Protein AF-A0A4U5Q6D1-F1 (afdb_monomer)

pLDDT: mean 92.28, std 11.29, range [37.75, 98.44]

Organism: Populus alba (NCBI:txid43335)

Sequence (107 aa):
EACTSGPITNEQARRLVFILSRFLTCCVAHQIRLASEKFIAVSKRFKDQVLMLEVPMRGVAPLLEAVKKLRSSSEHLTTLHPDFLQLCLLAKCYKTGLSILEDDIFD

Solvent-accessible surface area (backbone atoms only — not comparable to full-atom values): 6148 Å² total; per-residue (Å²): 133,91,78,84,72,67,85,81,48,71,68,57,38,53,52,46,43,53,54,45,40,52,44,43,62,65,60,51,46,73,62,38,70,77,41,45,70,61,50,50,53,52,51,52,52,42,50,54,40,27,54,76,67,73,41,36,62,75,41,44,65,29,43,50,44,39,43,61,48,71,31,90,50,88,27,50,86,52,92,48,51,66,61,42,43,54,34,16,61,76,42,70,35,55,70,68,40,43,71,66,65,72,45,70,71,56,135

InterPro domains:
  IPR050756 COP9 signalosome complex subunit 3 [PTHR10758] (2-107)
  IPR055089 COP9 signalosome complex subunit 3, N-terminal helical repeats [PF22788] (10-106)

Mean predicted aligned error: 4.67 Å

Foldseek 3Di:
DDDPPDPQDLVNLVVLLVVLLCCLQPPALVVCVVPVVVLVVSLLVSLVSCVVNLNLVSSQVSLLSNQVSSDPDLAADDPSLVSNLVSCVSVVVVVSNVVNVVRHHDD

Nearest PDB structures (foldseek):
  3as4-assembly1_A  TM=5.161E-01  e=1.000E+00  Paramagnetospirillum magneticum AMB-1
  3asf-assembly1_A  TM=4.587E-01  e=6.269E-01  Magnetospirillum gryphiswaldense MSR-1
  1fch-assembly2_B  TM=6.365E-01  e=2.824E+00  Homo sapiens

Radius of gyration: 14.34 Å; Cα contacts (8 Å, |Δi|>4): 102; chains: 1; bounding box: 35×46×28 Å

Structure (mmCIF, N/CA/C/O backbone):
data_AF-A0A4U5Q6D1-F1
#
_entry.id   AF-A0A4U5Q6D1-F1
#
loop_
_atom_site.group_PDB
_atom_site.id
_atom_site.type_symbol
_atom_site.label_atom_id
_atom_site.label_alt_id
_atom_site.label_comp_id
_atom_site.label_asym_id
_atom_site.label_entity_id
_atom_site.label_seq_id
_atom_site.pdbx_PDB_ins_code
_atom_site.Cartn_x
_atom_site.Cartn_y
_atom_site.Cartn_z
_atom_site.occupancy
_atom_site.B_iso_or_equiv
_atom_site.auth_se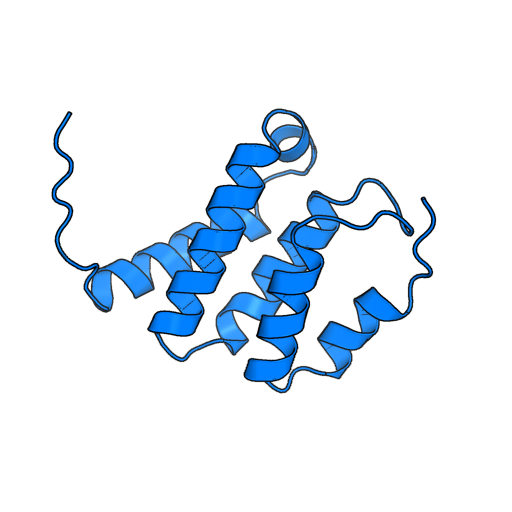q_id
_atom_site.auth_comp_id
_atom_site.auth_asym_id
_atom_site.auth_atom_id
_atom_site.pdbx_PDB_model_num
ATOM 1 N N . GLU A 1 1 ? 6.339 28.322 2.199 1.00 37.75 1 GLU A N 1
ATOM 2 C CA . GLU A 1 1 ? 4.902 28.500 1.909 1.00 37.75 1 GLU A CA 1
ATOM 3 C C . GLU A 1 1 ? 4.094 27.723 2.933 1.00 37.75 1 GLU A C 1
ATOM 5 O O . GLU A 1 1 ? 4.358 26.546 3.151 1.00 37.75 1 GLU A O 1
ATOM 10 N N . ALA A 1 2 ? 3.208 28.408 3.650 1.00 42.47 2 ALA A N 1
ATOM 11 C CA . ALA A 1 2 ? 2.424 27.826 4.729 1.00 42.47 2 ALA A CA 1
ATOM 12 C C . ALA A 1 2 ? 1.259 27.010 4.150 1.00 42.47 2 ALA A C 1
ATOM 14 O O . ALA A 1 2 ? 0.309 27.576 3.622 1.00 42.47 2 ALA A O 1
ATOM 15 N N . CYS A 1 3 ? 1.320 25.685 4.270 1.00 54.75 3 CYS A N 1
ATOM 16 C CA . CYS A 1 3 ? 0.148 24.825 4.137 1.00 54.75 3 CYS A CA 1
ATOM 17 C C . CYS A 1 3 ? -0.254 24.351 5.533 1.00 54.75 3 CYS A C 1
ATOM 19 O O . CYS A 1 3 ? 0.105 23.256 5.957 1.00 54.75 3 CYS A O 1
ATOM 21 N N . THR A 1 4 ? -1.006 25.169 6.267 1.00 52.00 4 THR A N 1
ATOM 22 C CA . THR A 1 4 ? -1.771 24.694 7.425 1.00 52.00 4 THR A CA 1
ATOM 23 C C . THR A 1 4 ? -3.000 23.945 6.916 1.00 52.00 4 THR A C 1
ATOM 25 O O . THR A 1 4 ? -4.132 24.412 7.018 1.00 52.00 4 THR A O 1
ATOM 28 N N . SER A 1 5 ? -2.797 22.766 6.321 1.00 66.38 5 SER A N 1
ATOM 29 C CA . SER A 1 5 ? -3.916 21.848 6.139 1.00 66.38 5 SER A CA 1
ATOM 30 C C . SER A 1 5 ? -4.335 21.384 7.529 1.00 66.38 5 SER A C 1
ATOM 32 O O . SER A 1 5 ? -3.559 20.709 8.209 1.00 66.38 5 SER A O 1
ATOM 34 N N . GLY A 1 6 ? -5.534 21.770 7.965 1.00 69.06 6 GLY A N 1
ATOM 35 C CA . GLY A 1 6 ? -6.143 21.204 9.166 1.00 69.06 6 GLY A CA 1
ATOM 36 C C . GLY A 1 6 ? -6.175 19.668 9.111 1.00 69.06 6 GLY A C 1
ATOM 37 O O . GLY A 1 6 ? -5.959 19.079 8.044 1.00 69.06 6 GLY A O 1
ATOM 38 N N . PRO A 1 7 ? -6.424 18.995 10.246 1.00 77.44 7 PRO A N 1
ATOM 39 C CA . PRO A 1 7 ? -6.496 17.540 10.279 1.00 77.44 7 PRO A CA 1
ATOM 40 C C . PRO A 1 7 ? -7.504 17.032 9.239 1.00 77.44 7 PRO A C 1
ATOM 42 O O . PRO A 1 7 ? -8.606 17.568 9.110 1.00 77.44 7 PRO A O 1
ATOM 45 N N . ILE A 1 8 ? -7.106 16.015 8.469 1.00 80.75 8 ILE A N 1
ATOM 46 C CA . ILE A 1 8 ? -7.962 15.413 7.443 1.00 80.75 8 ILE A CA 1
ATOM 47 C C . ILE A 1 8 ? -9.198 14.833 8.128 1.00 80.75 8 ILE A C 1
ATOM 49 O O . ILE A 1 8 ? -9.091 14.003 9.027 1.00 80.75 8 ILE A O 1
ATOM 53 N N . THR A 1 9 ? -10.378 15.252 7.683 1.00 90.19 9 THR A N 1
ATOM 54 C CA . THR A 1 9 ? -11.640 14.692 8.177 1.00 90.19 9 THR A CA 1
ATOM 55 C C . THR A 1 9 ? -11.832 13.258 7.677 1.00 90.19 9 THR A C 1
ATOM 57 O O . THR A 1 9 ? -11.366 12.893 6.596 1.00 90.19 9 THR A O 1
ATOM 60 N N . ASN A 1 10 ? -12.596 12.444 8.408 1.00 89.94 10 ASN A N 1
ATOM 61 C CA . ASN A 1 10 ? -12.902 11.070 7.989 1.00 89.94 10 ASN A CA 1
ATOM 62 C C . ASN A 1 10 ? -13.539 10.988 6.589 1.00 89.94 10 ASN A C 1
ATOM 64 O O . ASN A 1 10 ? -13.259 10.057 5.837 1.00 89.94 10 ASN A O 1
ATOM 68 N N . GLU A 1 11 ? -14.363 11.963 6.204 1.00 92.94 11 GLU A N 1
ATOM 69 C CA . GLU A 1 11 ? -14.976 12.010 4.870 1.00 92.94 11 GLU A CA 1
ATOM 70 C C . GLU A 1 11 ? -13.934 12.271 3.770 1.00 92.94 11 GLU A C 1
ATOM 72 O O . GLU A 1 11 ? -13.909 11.583 2.746 1.00 92.94 11 GLU A O 1
ATOM 77 N N . GLN A 1 12 ? -13.011 13.209 3.998 1.00 92.69 12 GLN A N 1
ATOM 78 C CA . GLN A 1 12 ? -11.898 13.454 3.078 1.00 92.69 12 GLN A CA 1
ATOM 79 C C . GLN A 1 12 ? -10.994 12.225 2.963 1.00 92.69 12 GLN A C 1
ATOM 81 O O . GLN A 1 12 ? -10.628 11.837 1.855 1.00 92.69 12 GLN A O 1
ATOM 86 N N . ALA A 1 13 ? -10.689 11.568 4.083 1.00 93.06 13 ALA A N 1
ATOM 87 C CA . ALA A 1 13 ? -9.895 10.347 4.100 1.00 93.06 13 ALA A CA 1
ATOM 88 C C . ALA A 1 13 ? -10.556 9.225 3.291 1.00 93.06 13 ALA A C 1
ATOM 90 O O . ALA A 1 13 ? -9.892 8.567 2.493 1.00 93.06 13 ALA A O 1
ATOM 91 N N . ARG A 1 14 ? -11.876 9.036 3.423 1.00 95.94 14 ARG A N 1
ATOM 92 C CA . ARG A 1 14 ? -12.628 8.031 2.649 1.00 95.94 14 ARG A CA 1
ATOM 93 C C . ARG A 1 14 ? -12.551 8.299 1.150 1.00 95.94 14 ARG A C 1
ATOM 95 O O . ARG A 1 14 ? -12.312 7.369 0.377 1.00 95.94 14 ARG A O 1
ATOM 102 N N . ARG A 1 15 ? -12.697 9.562 0.739 1.00 95.94 15 ARG A N 1
ATOM 103 C CA . ARG A 1 15 ? -12.537 9.973 -0.665 1.00 95.94 15 ARG A CA 1
ATOM 104 C C . ARG A 1 15 ? -11.119 9.726 -1.168 1.00 95.94 15 ARG A C 1
ATOM 106 O O . ARG A 1 15 ? -10.953 9.172 -2.252 1.00 95.94 15 ARG A O 1
ATOM 113 N N . LEU A 1 16 ? -10.107 10.080 -0.375 1.00 95.50 16 LEU A N 1
ATOM 114 C CA . LEU A 1 16 ? -8.706 9.825 -0.709 1.00 95.50 16 LEU A CA 1
ATOM 115 C C . LEU A 1 16 ? -8.433 8.328 -0.856 1.00 95.50 16 LEU A C 1
ATOM 117 O O . LEU A 1 16 ? -7.870 7.926 -1.866 1.00 95.50 16 LEU A O 1
ATOM 121 N N . VAL A 1 17 ? -8.886 7.491 0.079 1.00 97.56 17 VAL A N 1
ATOM 122 C CA . VAL A 1 17 ? -8.752 6.028 -0.012 1.00 97.56 17 VAL A CA 1
ATOM 123 C C . VAL A 1 17 ? -9.360 5.500 -1.307 1.00 97.56 17 VAL A C 1
ATOM 125 O O . VAL A 1 17 ? -8.725 4.701 -1.987 1.00 97.56 17 VAL A O 1
ATOM 128 N N . PHE A 1 18 ? -10.550 5.964 -1.694 1.00 97.56 18 PHE A N 1
ATOM 129 C CA . PHE A 1 18 ? -11.176 5.545 -2.949 1.00 97.56 18 PHE A CA 1
ATOM 130 C C . PHE A 1 18 ? -10.349 5.945 -4.183 1.00 97.56 18 PHE A C 1
ATOM 132 O O . PHE A 1 18 ? -10.044 5.102 -5.029 1.00 97.56 18 PHE A O 1
ATOM 139 N N . ILE A 1 19 ? -9.949 7.217 -4.273 1.00 98.06 19 ILE A N 1
ATOM 140 C CA . ILE A 1 19 ? -9.184 7.747 -5.412 1.00 98.06 19 ILE A CA 1
ATOM 141 C C . ILE A 1 19 ? -7.823 7.055 -5.520 1.00 98.06 19 ILE A C 1
ATOM 143 O O . ILE A 1 19 ? -7.438 6.608 -6.602 1.00 98.06 19 ILE A O 1
ATOM 147 N N . LEU A 1 20 ? -7.110 6.942 -4.399 1.00 98.12 20 LEU A N 1
ATOM 148 C CA . LEU A 1 20 ? -5.781 6.347 -4.346 1.00 98.12 20 LEU A CA 1
ATOM 149 C C . LEU A 1 20 ? -5.824 4.841 -4.602 1.00 98.12 20 LEU A C 1
ATOM 151 O O . LEU A 1 20 ? -4.995 4.350 -5.356 1.00 98.12 20 LEU A O 1
ATOM 155 N N . SER A 1 21 ? -6.818 4.120 -4.077 1.00 98.31 21 SER A N 1
ATOM 156 C CA . SER A 1 21 ? -7.014 2.696 -4.386 1.00 98.31 21 SER A CA 1
ATOM 157 C C . SER A 1 21 ? -7.141 2.465 -5.895 1.00 98.31 21 SER A C 1
ATOM 159 O O . SER A 1 21 ? -6.432 1.629 -6.467 1.00 98.31 21 SER A O 1
ATOM 161 N N . ARG A 1 22 ? -7.967 3.276 -6.574 1.00 98.31 22 ARG A N 1
ATOM 162 C CA . ARG A 1 22 ? -8.101 3.219 -8.035 1.00 98.31 22 ARG A CA 1
ATOM 163 C C . ARG A 1 22 ? -6.791 3.573 -8.736 1.00 98.31 22 ARG A C 1
ATOM 165 O O . ARG A 1 22 ? -6.419 2.900 -9.689 1.00 98.31 22 ARG A O 1
ATOM 172 N N . PHE A 1 23 ? -6.075 4.592 -8.267 1.00 98.25 23 PHE A N 1
ATOM 173 C CA . PHE A 1 23 ? -4.783 4.976 -8.836 1.00 98.25 23 PHE A CA 1
ATOM 174 C C . PHE A 1 23 ? -3.734 3.860 -8.716 1.00 98.25 23 PHE A C 1
ATOM 176 O O . PHE A 1 23 ? -3.143 3.495 -9.726 1.00 98.25 23 PHE A O 1
ATOM 183 N N . LEU A 1 24 ? -3.538 3.269 -7.533 1.00 97.88 24 LEU A N 1
ATOM 184 C CA . LEU A 1 24 ? -2.582 2.171 -7.327 1.00 97.88 24 LEU A CA 1
ATOM 185 C C . LEU A 1 24 ? -2.923 0.953 -8.202 1.00 97.88 24 LEU A C 1
ATOM 187 O O . LEU A 1 24 ? -2.044 0.335 -8.808 1.00 97.88 24 LEU A O 1
ATOM 191 N N . THR A 1 25 ? -4.217 0.668 -8.353 1.00 97.19 25 THR A N 1
ATOM 192 C CA . THR A 1 25 ? -4.705 -0.460 -9.158 1.00 97.19 25 THR A CA 1
ATOM 193 C C . THR A 1 25 ? -4.603 -0.204 -10.666 1.00 97.19 25 THR A C 1
ATOM 195 O O . THR A 1 25 ? -4.257 -1.115 -11.413 1.00 97.19 25 THR A O 1
ATOM 198 N N . CYS A 1 26 ? -4.830 1.021 -11.148 1.00 96.94 26 CYS A N 1
ATOM 199 C CA . CYS A 1 26 ? -4.874 1.322 -12.588 1.00 96.94 26 CYS A CA 1
ATOM 200 C C . CYS A 1 26 ? -3.579 1.926 -13.157 1.00 96.94 26 CYS A C 1
ATOM 202 O O . CYS A 1 26 ? -3.370 1.864 -14.366 1.00 96.94 26 CYS A O 1
ATOM 204 N N . CYS A 1 27 ? -2.706 2.513 -12.331 1.00 96.25 27 CYS A N 1
ATOM 205 C CA . CYS A 1 27 ? -1.455 3.108 -12.807 1.00 96.25 27 CYS A CA 1
ATOM 206 C C . CYS A 1 27 ? -0.560 2.026 -13.424 1.00 96.25 27 CYS A C 1
ATOM 208 O O . CYS A 1 27 ? -0.365 0.964 -12.830 1.00 96.25 27 CYS A O 1
ATOM 210 N N . VAL A 1 28 ? -0.045 2.273 -14.628 1.00 95.75 28 VAL A N 1
ATOM 211 C CA . VAL A 1 28 ? 0.751 1.289 -15.371 1.00 95.75 28 VAL A CA 1
ATOM 212 C C . VAL A 1 28 ? 2.208 1.304 -14.913 1.00 95.75 28 VAL A C 1
ATOM 214 O O . VAL A 1 28 ? 2.782 2.366 -14.664 1.00 95.75 28 VAL A O 1
ATOM 217 N N . ALA A 1 29 ? 2.840 0.129 -14.867 1.00 95.12 29 ALA A N 1
ATOM 218 C CA . ALA A 1 29 ? 4.208 -0.035 -14.365 1.00 95.12 29 ALA A CA 1
ATOM 219 C C . ALA A 1 29 ? 5.241 0.852 -15.087 1.00 95.12 29 ALA A C 1
ATOM 221 O O . ALA A 1 29 ? 6.173 1.346 -14.462 1.00 95.12 29 ALA A O 1
ATOM 222 N N . HIS A 1 30 ? 5.053 1.121 -16.386 1.00 95.25 30 HIS A N 1
ATOM 223 C CA . HIS A 1 30 ? 5.926 2.033 -17.132 1.00 95.25 30 HIS A CA 1
ATOM 224 C C . HIS A 1 30 ? 5.964 3.443 -16.526 1.00 95.25 30 HIS A C 1
ATOM 226 O O . HI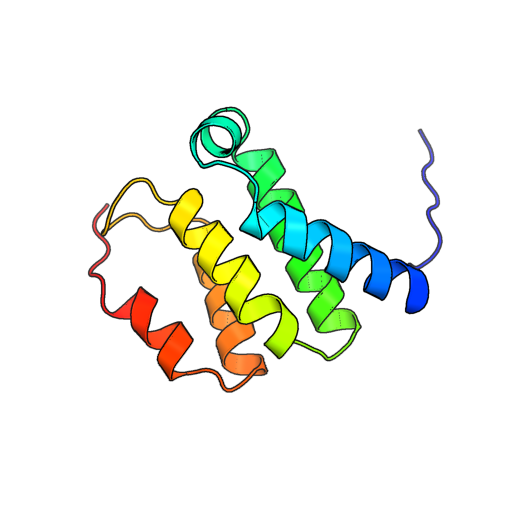S A 1 30 ? 7.041 3.995 -16.337 1.00 95.25 30 HIS A O 1
ATOM 232 N N . GLN A 1 31 ? 4.806 4.009 -16.175 1.00 95.19 31 GLN A N 1
ATOM 233 C CA . GLN A 1 31 ? 4.727 5.345 -15.573 1.00 95.19 31 GLN A CA 1
ATOM 234 C C . GLN A 1 31 ? 5.280 5.350 -14.146 1.00 95.19 31 GLN A C 1
ATOM 236 O O . GLN A 1 31 ? 5.942 6.300 -13.741 1.00 95.19 31 GLN A O 1
ATOM 241 N N . ILE A 1 32 ? 5.068 4.260 -13.403 1.00 96.62 32 ILE A N 1
ATOM 242 C CA . ILE A 1 32 ? 5.624 4.089 -12.056 1.00 96.62 32 ILE A CA 1
ATOM 243 C C . ILE A 1 32 ? 7.153 4.125 -12.097 1.00 96.62 32 ILE A C 1
ATOM 245 O O . ILE A 1 32 ? 7.755 4.813 -11.281 1.00 96.62 32 ILE A O 1
ATOM 249 N N . ARG A 1 33 ? 7.790 3.459 -13.068 1.00 94.31 33 ARG A N 1
ATOM 250 C CA . ARG A 1 33 ? 9.256 3.469 -13.209 1.00 94.31 33 ARG A CA 1
ATOM 251 C C . ARG A 1 33 ? 9.833 4.857 -13.489 1.00 94.31 33 ARG A C 1
ATOM 253 O O . ARG A 1 33 ? 10.929 5.143 -13.027 1.00 94.31 33 ARG A O 1
ATOM 260 N N . LEU A 1 34 ? 9.099 5.721 -14.194 1.00 96.31 34 LEU A N 1
ATOM 261 C CA . LEU A 1 34 ? 9.532 7.099 -14.464 1.00 96.31 34 LEU A CA 1
ATOM 262 C C . LEU A 1 34 ? 9.514 7.992 -13.210 1.00 96.31 34 LEU A C 1
ATOM 264 O O . LEU A 1 34 ? 10.206 9.005 -13.181 1.00 96.31 34 LEU A O 1
ATOM 268 N N . ALA A 1 35 ? 8.724 7.644 -12.188 1.00 96.44 35 ALA A N 1
ATOM 269 C CA . ALA A 1 35 ? 8.549 8.451 -10.977 1.00 96.44 35 ALA A CA 1
ATOM 270 C C . ALA A 1 35 ? 8.286 7.585 -9.729 1.00 96.44 35 ALA A C 1
ATOM 272 O O . ALA A 1 35 ? 7.312 7.793 -8.994 1.00 96.44 35 ALA A O 1
ATOM 273 N N . SER A 1 36 ? 9.159 6.607 -9.482 1.00 95.88 36 SER A N 1
ATOM 274 C CA . SER A 1 36 ? 8.971 5.581 -8.446 1.00 95.88 36 SER A CA 1
ATOM 275 C C . SER A 1 36 ? 8.827 6.181 -7.047 1.00 95.88 36 SER A C 1
ATOM 277 O O . SER A 1 36 ? 7.916 5.810 -6.309 1.00 95.88 36 SER A O 1
ATOM 279 N N . GLU A 1 37 ? 9.641 7.180 -6.704 1.00 97.25 37 GLU A N 1
ATOM 280 C CA . GLU A 1 37 ? 9.587 7.866 -5.408 1.00 97.25 37 GLU A CA 1
ATOM 281 C C . GLU A 1 37 ? 8.222 8.507 -5.131 1.00 97.25 37 GLU A C 1
ATOM 283 O O . GLU A 1 37 ? 7.696 8.422 -4.018 1.00 97.25 37 GLU A O 1
ATOM 288 N N . LYS A 1 38 ? 7.601 9.116 -6.151 1.00 97.44 38 LYS A N 1
ATOM 289 C CA . LYS A 1 38 ? 6.269 9.723 -6.019 1.00 97.44 38 LYS A CA 1
ATOM 290 C C . LYS A 1 38 ? 5.203 8.650 -5.832 1.00 97.44 38 LYS A C 1
ATOM 292 O O . LYS A 1 38 ? 4.330 8.801 -4.978 1.00 97.44 38 LYS A O 1
ATOM 297 N N . PHE A 1 39 ? 5.295 7.549 -6.576 1.00 98.12 39 PHE A N 1
ATOM 298 C CA . PHE A 1 39 ? 4.384 6.418 -6.422 1.00 98.12 39 PHE A CA 1
ATOM 299 C C . PHE A 1 39 ? 4.493 5.765 -5.033 1.00 98.12 39 PHE A C 1
ATOM 301 O O . PHE A 1 39 ? 3.473 5.473 -4.405 1.00 98.12 39 PHE A O 1
ATOM 308 N N . ILE A 1 40 ? 5.713 5.608 -4.510 1.00 98.19 40 ILE A N 1
ATOM 309 C CA . ILE A 1 40 ? 5.974 5.104 -3.153 1.00 98.19 40 ILE A CA 1
ATOM 310 C C . ILE A 1 40 ? 5.345 6.033 -2.111 1.00 98.19 40 ILE A C 1
ATOM 312 O O . ILE A 1 40 ? 4.623 5.563 -1.232 1.00 98.19 40 ILE A O 1
ATOM 316 N N . ALA A 1 41 ? 5.558 7.348 -2.222 1.00 98.19 41 ALA A N 1
ATOM 317 C CA . ALA A 1 41 ? 4.985 8.322 -1.293 1.00 98.19 41 ALA A CA 1
ATOM 318 C C . ALA A 1 41 ? 3.446 8.270 -1.274 1.00 98.19 41 ALA A C 1
ATOM 320 O O . ALA A 1 41 ? 2.835 8.267 -0.204 1.00 98.19 41 ALA A O 1
ATOM 321 N N . VAL A 1 42 ? 2.815 8.158 -2.448 1.00 98.00 42 VAL A N 1
ATOM 322 C CA . VAL A 1 42 ? 1.358 8.000 -2.569 1.00 98.00 42 VAL A CA 1
ATOM 323 C C . VAL A 1 42 ? 0.878 6.684 -1.948 1.00 98.00 42 VAL A C 1
ATOM 325 O O . VAL A 1 42 ? -0.124 6.680 -1.233 1.00 98.00 42 VAL A O 1
ATOM 328 N N . SER A 1 43 ? 1.598 5.582 -2.168 1.00 98.38 43 SER A N 1
ATOM 329 C CA . SER A 1 43 ? 1.267 4.261 -1.613 1.00 98.38 43 SER A CA 1
ATOM 330 C C . SER A 1 43 ? 1.336 4.245 -0.082 1.00 98.38 43 SER A C 1
ATOM 332 O O . SER A 1 43 ? 0.423 3.748 0.578 1.00 98.38 43 SER A O 1
ATOM 334 N N . LYS A 1 44 ? 2.372 4.866 0.496 1.00 98.31 44 LYS A N 1
ATOM 335 C CA . LYS A 1 44 ? 2.508 5.036 1.951 1.00 98.31 44 LYS A CA 1
ATOM 336 C C . LYS A 1 44 ? 1.399 5.917 2.515 1.00 98.31 44 LYS A C 1
ATOM 338 O O . LYS A 1 44 ? 0.744 5.537 3.481 1.00 98.31 44 LYS A O 1
ATOM 343 N N . ARG A 1 45 ? 1.094 7.038 1.849 1.00 97.44 45 ARG A N 1
ATOM 344 C CA . ARG A 1 45 ? -0.011 7.909 2.265 1.00 97.44 45 ARG A CA 1
ATOM 345 C C . ARG A 1 45 ? -1.355 7.187 2.223 1.00 97.44 45 ARG A C 1
ATOM 347 O O . ARG A 1 45 ? -2.168 7.374 3.123 1.00 97.44 45 ARG A O 1
ATOM 354 N N . PHE A 1 46 ? -1.592 6.360 1.207 1.00 98.44 46 PHE A N 1
ATOM 355 C CA . PHE A 1 46 ? -2.781 5.515 1.121 1.00 98.44 46 PHE A CA 1
ATOM 356 C C . PHE A 1 46 ? -2.887 4.557 2.315 1.00 98.44 46 PHE A C 1
ATOM 358 O O . PHE A 1 46 ? -3.952 4.499 2.934 1.00 98.44 46 PHE A O 1
ATOM 365 N N . LYS A 1 47 ? -1.789 3.876 2.682 1.00 98.31 47 LYS A N 1
ATOM 366 C CA . LYS A 1 47 ? -1.724 3.031 3.884 1.00 98.31 47 LYS A CA 1
ATOM 367 C C . LYS A 1 47 ? -2.131 3.820 5.133 1.00 98.31 47 LYS A C 1
ATOM 369 O O . LYS A 1 47 ? -3.011 3.383 5.868 1.00 98.31 47 LYS A O 1
ATOM 374 N N . ASP A 1 48 ? -1.560 5.004 5.339 1.00 97.06 48 ASP A N 1
ATOM 375 C CA . ASP A 1 48 ? -1.878 5.829 6.511 1.00 97.06 48 ASP A CA 1
ATOM 376 C C . ASP A 1 48 ? -3.372 6.168 6.584 1.00 97.06 48 ASP A C 1
ATOM 378 O O . ASP A 1 48 ? -3.965 6.120 7.658 1.00 97.06 48 ASP A O 1
ATOM 382 N N . GLN A 1 49 ? -4.010 6.468 5.444 1.00 97.12 49 GLN A N 1
ATOM 383 C CA . GLN A 1 49 ? -5.443 6.775 5.416 1.00 97.12 49 GLN A CA 1
ATOM 384 C C . GLN A 1 49 ? -6.318 5.558 5.743 1.00 97.12 49 GLN A C 1
ATOM 386 O O . GLN A 1 49 ? -7.311 5.709 6.453 1.00 97.12 49 GLN A O 1
ATOM 391 N N . VAL A 1 50 ? -5.982 4.354 5.261 1.00 97.88 50 VAL A N 1
ATOM 392 C CA . VAL A 1 50 ? -6.767 3.149 5.603 1.00 97.88 50 VAL A CA 1
ATOM 393 C C . VAL A 1 50 ? -6.591 2.740 7.064 1.00 97.88 50 VAL A C 1
ATOM 395 O O . VAL A 1 50 ? -7.547 2.241 7.657 1.00 97.88 50 VAL A O 1
ATOM 398 N N . LEU A 1 51 ? -5.412 2.979 7.649 1.00 96.62 51 LEU A N 1
ATOM 399 C CA . LEU A 1 51 ? -5.158 2.737 9.071 1.00 96.62 51 LEU A CA 1
ATOM 400 C C . LEU A 1 51 ? -5.879 3.759 9.952 1.00 96.62 51 LEU A C 1
ATOM 402 O O . LEU A 1 51 ? -6.531 3.366 10.911 1.00 96.62 51 LEU A O 1
ATOM 406 N N . MET A 1 52 ? -5.839 5.043 9.586 1.00 95.25 52 MET A N 1
ATOM 407 C CA . MET A 1 52 ? -6.569 6.107 10.285 1.00 95.25 52 MET A CA 1
ATOM 408 C C . MET A 1 52 ? -8.086 5.873 10.285 1.00 95.25 52 MET A C 1
ATOM 410 O O . MET A 1 52 ? -8.765 6.217 11.244 1.00 95.25 52 MET A O 1
ATOM 414 N N . LEU A 1 53 ? -8.620 5.285 9.212 1.00 96.75 53 LEU A N 1
ATOM 415 C CA . LEU A 1 53 ? -10.033 4.920 9.094 1.00 96.75 53 LEU A CA 1
ATOM 416 C C . LEU A 1 53 ? -10.377 3.550 9.701 1.00 96.75 53 LEU A C 1
ATOM 418 O O . LEU A 1 53 ? -11.519 3.117 9.556 1.00 96.75 53 LEU A O 1
ATOM 422 N N . GLU A 1 54 ? -9.410 2.855 10.306 1.00 97.06 54 GLU A N 1
ATOM 423 C CA . GLU A 1 54 ? -9.575 1.524 10.909 1.00 97.06 54 GLU A CA 1
ATOM 424 C C . GLU A 1 54 ? -10.137 0.464 9.939 1.00 97.06 54 GLU A C 1
ATOM 426 O O . GLU A 1 54 ? -10.842 -0.470 10.320 1.00 97.06 54 GLU A O 1
ATOM 431 N N . VAL A 1 55 ? -9.804 0.577 8.649 1.00 97.62 55 VAL A N 1
ATOM 432 C CA . VAL A 1 55 ? -10.252 -0.344 7.586 1.00 97.62 55 VAL A CA 1
ATOM 433 C C . VAL A 1 55 ? -9.070 -0.970 6.830 1.00 97.62 55 VAL A C 1
ATOM 435 O O . VAL A 1 55 ? -9.032 -0.915 5.596 1.00 97.62 55 VAL A O 1
ATOM 438 N N . PRO A 1 56 ? -8.104 -1.612 7.523 1.00 97.75 56 PRO A N 1
ATOM 439 C CA . PRO A 1 56 ? -6.858 -2.096 6.918 1.00 97.75 56 PRO A CA 1
ATOM 440 C C . PRO A 1 56 ? -7.090 -3.069 5.752 1.00 97.75 56 PRO A C 1
ATOM 442 O O . PRO A 1 56 ? -6.378 -3.020 4.751 1.00 97.75 56 PRO A O 1
ATOM 445 N N . MET A 1 57 ? -8.154 -3.879 5.822 1.00 97.88 57 MET A N 1
ATOM 446 C CA . MET A 1 57 ? -8.552 -4.812 4.761 1.00 97.88 57 MET A CA 1
ATOM 447 C C . MET A 1 57 ? -8.713 -4.135 3.389 1.00 97.88 57 MET A C 1
ATOM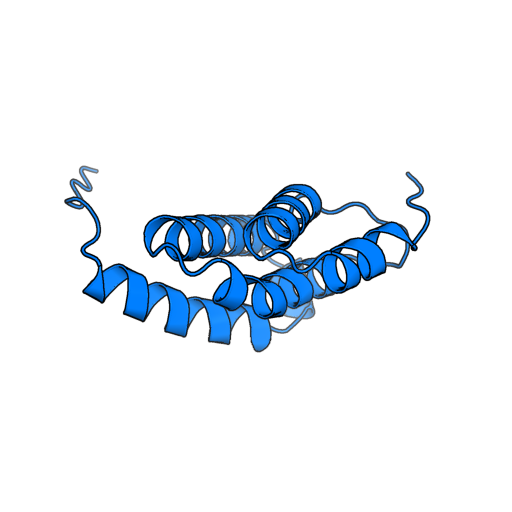 449 O O . MET A 1 57 ? -8.370 -4.716 2.362 1.00 97.88 57 MET A O 1
ATOM 453 N N . ARG A 1 58 ? -9.188 -2.880 3.350 1.00 97.81 58 ARG A N 1
ATOM 454 C CA . ARG A 1 58 ? -9.395 -2.140 2.093 1.00 97.81 58 ARG A CA 1
ATOM 455 C C . ARG A 1 58 ? -8.097 -1.775 1.382 1.00 97.81 58 ARG A C 1
ATOM 457 O O . ARG A 1 58 ? -8.136 -1.470 0.193 1.00 97.81 58 ARG A O 1
ATOM 464 N N . GLY A 1 59 ? -6.971 -1.777 2.091 1.00 98.00 59 GLY A N 1
ATOM 465 C CA . GLY A 1 59 ? -5.680 -1.464 1.495 1.00 98.00 59 GLY A CA 1
ATOM 466 C C . GLY A 1 59 ? -4.877 -2.681 1.040 1.00 98.00 59 GLY A C 1
ATOM 467 O O . GLY A 1 59 ? -3.921 -2.492 0.297 1.00 98.00 59 GLY A O 1
ATOM 468 N N . VAL A 1 60 ? -5.262 -3.908 1.421 1.00 98.19 60 VAL A N 1
ATOM 469 C CA . VAL A 1 60 ? -4.479 -5.124 1.125 1.00 98.19 60 VAL A CA 1
ATOM 470 C C . VAL A 1 60 ? -4.291 -5.315 -0.381 1.00 98.19 60 VAL A C 1
ATOM 472 O O . VAL A 1 60 ? -3.158 -5.377 -0.850 1.00 98.19 60 VAL A O 1
ATOM 475 N N . ALA A 1 61 ? -5.379 -5.361 -1.156 1.00 97.94 61 ALA A N 1
ATOM 476 C CA . ALA A 1 61 ? -5.286 -5.586 -2.600 1.00 97.94 61 ALA A CA 1
ATOM 477 C C . ALA A 1 61 ? -4.600 -4.424 -3.356 1.00 97.94 61 ALA A C 1
ATOM 479 O O . ALA A 1 61 ? -3.685 -4.702 -4.132 1.00 97.94 61 ALA A O 1
ATOM 480 N N . PRO A 1 62 ? -4.937 -3.137 -3.116 1.00 98.38 62 PRO A N 1
ATOM 481 C CA . PRO A 1 62 ? -4.260 -2.034 -3.802 1.00 98.38 62 PRO A CA 1
ATOM 482 C C . PRO A 1 62 ? -2.764 -1.936 -3.484 1.00 98.38 62 PRO A C 1
ATOM 484 O O . PRO A 1 62 ? -1.973 -1.607 -4.366 1.00 98.38 62 PRO A O 1
ATOM 487 N N . LEU A 1 63 ? -2.362 -2.220 -2.240 1.00 98.06 63 LEU A N 1
ATOM 488 C CA . LEU A 1 63 ? -0.958 -2.139 -1.843 1.00 98.06 63 LEU A CA 1
ATOM 489 C C . LEU A 1 63 ? -0.152 -3.349 -2.341 1.00 98.06 63 LEU A C 1
ATOM 491 O O . LEU A 1 63 ? 0.994 -3.171 -2.739 1.00 98.06 63 LEU A O 1
ATOM 495 N N . LEU A 1 64 ? -0.757 -4.542 -2.424 1.00 97.25 64 LEU A N 1
ATOM 496 C CA . LEU A 1 64 ? -0.151 -5.689 -3.112 1.00 97.25 64 LEU A CA 1
ATOM 497 C C . LEU A 1 64 ? 0.139 -5.365 -4.583 1.00 97.25 64 LEU A C 1
ATOM 499 O O . LEU A 1 64 ? 1.231 -5.635 -5.077 1.00 97.25 64 LEU A O 1
ATOM 503 N N . GLU A 1 65 ? -0.824 -4.754 -5.276 1.00 97.38 65 GLU A N 1
ATOM 504 C CA . GLU A 1 65 ? -0.655 -4.354 -6.674 1.00 97.38 65 GLU A CA 1
ATOM 505 C C . GLU A 1 65 ? 0.450 -3.300 -6.830 1.00 97.38 65 GLU A C 1
ATOM 507 O 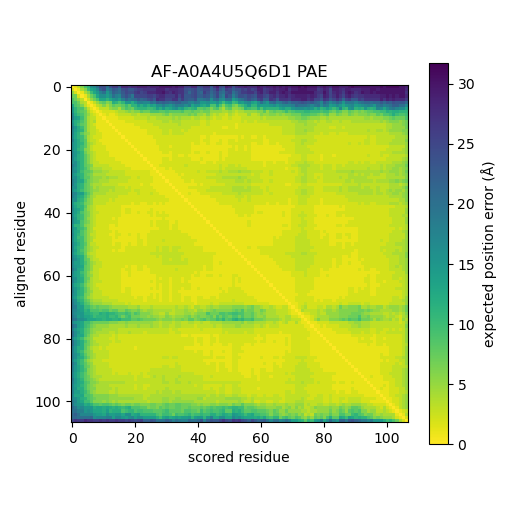O . GLU A 1 65 ? 1.262 -3.368 -7.753 1.00 97.38 65 GLU A O 1
ATOM 512 N N . ALA A 1 66 ? 0.535 -2.356 -5.889 1.00 97.50 66 ALA A N 1
ATOM 513 C CA . ALA A 1 66 ? 1.609 -1.372 -5.848 1.00 97.50 66 ALA A CA 1
ATOM 514 C C . ALA A 1 66 ? 2.991 -2.027 -5.689 1.00 97.50 66 ALA A C 1
ATOM 516 O O . ALA A 1 66 ? 3.914 -1.658 -6.415 1.00 97.50 66 ALA A O 1
ATOM 517 N N . VAL A 1 67 ? 3.133 -3.018 -4.799 1.00 96.19 67 VAL A N 1
ATOM 518 C CA . VAL A 1 67 ? 4.390 -3.768 -4.637 1.00 96.19 67 VAL A CA 1
ATOM 519 C C . VAL A 1 67 ? 4.754 -4.493 -5.933 1.00 96.19 67 VAL A C 1
ATOM 521 O O . VAL A 1 67 ? 5.865 -4.320 -6.429 1.00 96.19 67 VAL A O 1
ATOM 524 N N . LYS A 1 68 ? 3.811 -5.238 -6.527 1.00 94.62 68 LYS A N 1
ATOM 525 C CA . LYS A 1 68 ? 4.034 -5.994 -7.771 1.00 94.62 68 LYS A CA 1
ATOM 526 C C . LYS A 1 68 ? 4.471 -5.111 -8.937 1.00 94.62 68 LYS A C 1
ATOM 528 O O . LYS A 1 68 ? 5.335 -5.506 -9.708 1.00 94.62 68 LYS A O 1
ATOM 533 N N . LYS A 1 69 ? 3.891 -3.915 -9.070 1.00 95.44 69 LYS A N 1
ATOM 534 C CA . LYS A 1 69 ? 4.227 -2.974 -10.151 1.00 95.44 69 LYS A CA 1
ATOM 535 C C . LYS A 1 69 ? 5.522 -2.204 -9.926 1.00 95.44 69 LYS A C 1
ATOM 537 O O . LYS A 1 69 ? 6.123 -1.748 -10.898 1.00 95.44 69 LYS A O 1
ATOM 542 N N . LEU A 1 70 ? 5.899 -1.989 -8.667 1.00 94.12 70 LEU A N 1
ATOM 543 C CA . LEU A 1 70 ? 7.149 -1.324 -8.305 1.00 94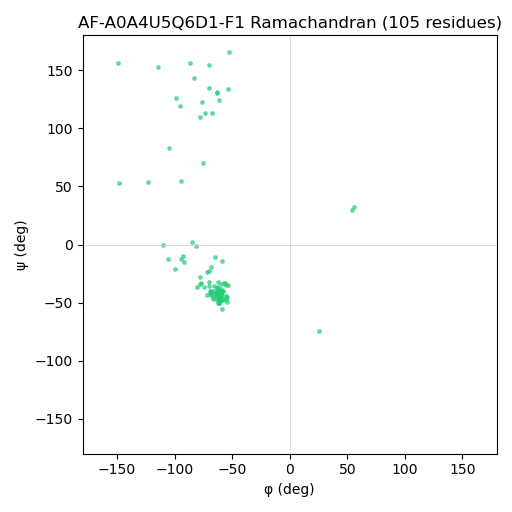.12 70 LEU A CA 1
ATOM 544 C C . LEU A 1 70 ? 8.343 -2.273 -8.444 1.00 94.12 70 LEU A C 1
ATOM 546 O O . LEU A 1 70 ? 9.440 -1.843 -8.792 1.00 94.12 70 LEU A O 1
ATOM 550 N N . ARG A 1 71 ? 8.116 -3.556 -8.170 1.00 89.75 71 ARG A N 1
ATOM 551 C CA . ARG A 1 71 ? 9.111 -4.616 -8.247 1.00 89.75 71 ARG A CA 1
ATOM 552 C C . ARG A 1 71 ? 9.491 -4.905 -9.708 1.00 89.75 71 ARG A C 1
ATOM 554 O O . ARG A 1 71 ? 8.630 -4.994 -10.580 1.00 89.75 71 ARG A O 1
ATOM 561 N N . SER A 1 72 ? 10.789 -5.035 -9.976 1.00 86.12 72 SER A N 1
ATOM 562 C CA . SER A 1 72 ? 11.341 -5.361 -11.301 1.00 86.12 72 SER A CA 1
ATOM 563 C C . SER A 1 72 ? 11.283 -6.861 -11.616 1.00 86.12 72 SER A C 1
ATOM 565 O O . SER A 1 72 ? 11.018 -7.228 -12.758 1.00 86.12 72 SER A O 1
ATOM 567 N N . SER A 1 73 ? 11.493 -7.719 -10.615 1.00 87.50 73 SER A N 1
ATOM 568 C CA . SER A 1 73 ? 11.442 -9.185 -10.709 1.00 87.50 73 SER A CA 1
ATOM 569 C C . SER A 1 73 ? 10.976 -9.799 -9.389 1.00 87.50 73 SER A C 1
ATOM 571 O O . SER A 1 73 ? 11.157 -9.170 -8.352 1.00 87.50 73 SER A O 1
ATOM 573 N N . SER A 1 74 ? 10.407 -11.016 -9.414 1.00 84.25 74 SER A N 1
ATOM 574 C CA . SER A 1 74 ? 10.752 -12.102 -8.465 1.00 84.25 74 SER A CA 1
ATOM 575 C C . SER A 1 74 ? 11.313 -11.741 -7.092 1.00 84.25 74 SER A C 1
ATOM 577 O O . SER A 1 74 ? 10.703 -11.823 -6.035 1.00 84.25 74 SER A O 1
ATOM 579 N N . GLU A 1 75 ? 12.562 -11.347 -7.184 1.00 86.38 75 GLU A N 1
ATOM 580 C CA . GLU A 1 75 ? 13.549 -11.508 -6.142 1.00 86.38 75 GLU A CA 1
ATOM 581 C C . GLU A 1 75 ? 13.898 -10.149 -5.537 1.00 86.38 75 GLU A C 1
ATOM 583 O O . GLU A 1 75 ? 14.717 -10.061 -4.636 1.00 86.38 75 GLU A O 1
ATOM 588 N N . HIS A 1 76 ? 13.286 -9.065 -6.027 1.00 88.88 76 HIS A N 1
ATOM 589 C CA . HIS A 1 76 ? 13.674 -7.714 -5.655 1.00 88.88 76 HIS A CA 1
ATOM 590 C C . HIS A 1 76 ? 12.829 -7.148 -4.505 1.00 88.88 76 HIS A C 1
ATOM 592 O O . HIS A 1 76 ? 11.618 -6.914 -4.633 1.00 88.88 76 HIS A O 1
ATOM 598 N N . LEU A 1 77 ? 13.486 -6.821 -3.390 1.00 91.00 77 LEU A N 1
ATOM 599 C CA . LEU A 1 77 ? 12.850 -6.166 -2.251 1.00 91.00 77 LEU A CA 1
ATOM 600 C C . LEU A 1 77 ? 12.561 -4.686 -2.539 1.00 91.00 77 LEU A C 1
ATOM 602 O O . LEU A 1 77 ? 13.443 -3.838 -2.597 1.00 91.00 77 LEU A O 1
ATOM 606 N N . THR A 1 78 ? 11.280 -4.343 -2.622 1.00 93.38 78 THR A N 1
ATOM 607 C CA . THR A 1 78 ? 10.822 -2.948 -2.663 1.00 93.38 78 THR A CA 1
ATOM 608 C C . THR A 1 78 ? 10.633 -2.346 -1.272 1.00 93.38 78 THR A C 1
ATOM 610 O O . THR A 1 78 ? 10.291 -3.040 -0.311 1.00 93.38 78 THR A O 1
ATOM 613 N N . THR A 1 79 ? 10.706 -1.017 -1.200 1.00 95.06 79 THR A N 1
ATOM 614 C CA . THR A 1 79 ? 10.430 -0.236 0.017 1.00 95.06 79 THR A CA 1
ATOM 615 C C . THR A 1 79 ? 8.980 -0.317 0.509 1.00 95.06 79 THR A C 1
ATOM 617 O O . THR A 1 79 ? 8.706 0.147 1.613 1.00 95.06 79 THR A O 1
ATOM 620 N N . LEU A 1 80 ? 8.057 -0.885 -0.280 1.00 97.00 80 LEU A N 1
ATOM 621 C CA . LEU A 1 80 ? 6.647 -1.058 0.083 1.00 97.00 80 LEU A CA 1
ATOM 622 C C . LEU A 1 80 ? 6.346 -2.420 0.728 1.00 97.00 80 LEU A C 1
ATOM 624 O O . LEU A 1 80 ? 5.252 -2.592 1.264 1.00 97.00 80 LEU A O 1
ATOM 628 N N . HIS A 1 81 ? 7.282 -3.379 0.724 1.00 96.00 81 HIS A N 1
ATOM 629 C CA . HIS A 1 81 ? 7.057 -4.679 1.373 1.00 96.00 81 HIS A CA 1
ATOM 630 C C . HIS A 1 81 ? 6.735 -4.554 2.871 1.00 96.00 81 HIS A C 1
ATOM 632 O O . HIS A 1 81 ? 5.731 -5.132 3.290 1.00 96.00 81 HIS A O 1
ATOM 638 N N . PRO A 1 82 ? 7.481 -3.778 3.689 1.00 96.75 82 PRO A N 1
ATOM 639 C CA . PRO A 1 82 ? 7.161 -3.649 5.112 1.00 96.75 82 PRO A CA 1
ATOM 640 C C . PRO A 1 82 ? 5.771 -3.042 5.346 1.00 96.75 82 PRO A C 1
ATOM 642 O O . PRO A 1 82 ? 5.018 -3.513 6.197 1.00 96.75 82 PRO A O 1
ATOM 645 N N . ASP A 1 83 ? 5.404 -2.035 4.548 1.00 98.00 83 ASP A N 1
ATOM 646 C CA . ASP A 1 83 ? 4.093 -1.382 4.586 1.00 98.00 83 ASP A CA 1
ATOM 647 C C . ASP A 1 83 ? 2.954 -2.362 4.258 1.00 98.00 83 ASP A C 1
ATOM 649 O O . ASP A 1 83 ? 1.928 -2.388 4.943 1.00 98.00 83 ASP A O 1
ATOM 653 N N . PHE A 1 84 ? 3.144 -3.193 3.230 1.00 97.94 84 PHE A N 1
ATOM 654 C CA . PHE A 1 84 ? 2.188 -4.216 2.818 1.00 97.94 84 PHE A CA 1
ATOM 655 C C . PHE A 1 84 ? 2.031 -5.334 3.856 1.00 97.94 84 PHE A C 1
ATOM 657 O O . PHE A 1 84 ? 0.906 -5.708 4.198 1.00 97.94 84 PHE A O 1
ATOM 664 N N . LEU A 1 85 ? 3.138 -5.843 4.399 1.00 97.88 85 LEU A N 1
ATOM 665 C CA . LEU A 1 85 ? 3.123 -6.910 5.400 1.00 97.88 85 LEU A CA 1
ATOM 666 C C . LEU A 1 85 ? 2.494 -6.442 6.713 1.00 97.88 85 LEU A C 1
ATOM 668 O O . LEU A 1 85 ? 1.650 -7.144 7.271 1.00 97.88 85 LEU A O 1
ATOM 672 N N . GLN A 1 86 ? 2.822 -5.226 7.163 1.00 97.94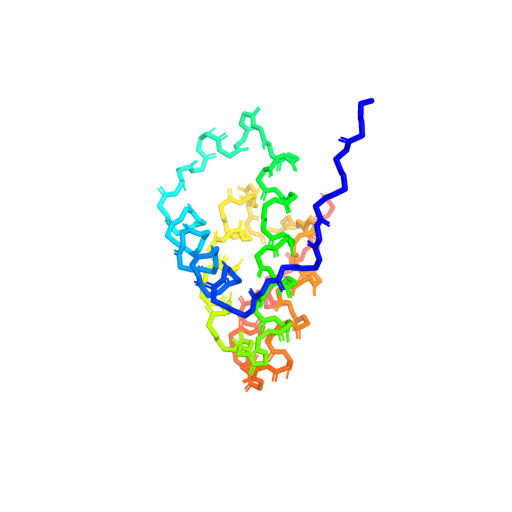 86 GLN A N 1
ATOM 673 C CA . GLN A 1 86 ? 2.163 -4.600 8.309 1.00 97.94 86 GLN A CA 1
ATOM 674 C C . GLN A 1 86 ? 0.643 -4.552 8.106 1.00 97.94 86 GLN A C 1
ATOM 676 O O . GLN A 1 86 ? -0.122 -4.902 9.007 1.00 97.94 86 GLN A O 1
ATOM 681 N N . LEU A 1 87 ? 0.194 -4.156 6.913 1.00 97.94 87 LEU A N 1
ATOM 682 C CA . LEU A 1 87 ? -1.226 -4.080 6.601 1.00 97.94 87 LEU A CA 1
ATOM 683 C C . LEU A 1 87 ? -1.897 -5.461 6.598 1.00 97.94 87 LEU A C 1
ATOM 685 O O . LEU A 1 87 ? -3.000 -5.600 7.127 1.00 97.94 87 LEU A O 1
ATOM 689 N N . CYS A 1 88 ? -1.228 -6.489 6.067 1.00 98.31 88 CYS A N 1
ATOM 690 C CA . CYS A 1 88 ? -1.717 -7.867 6.107 1.00 98.31 88 CYS A C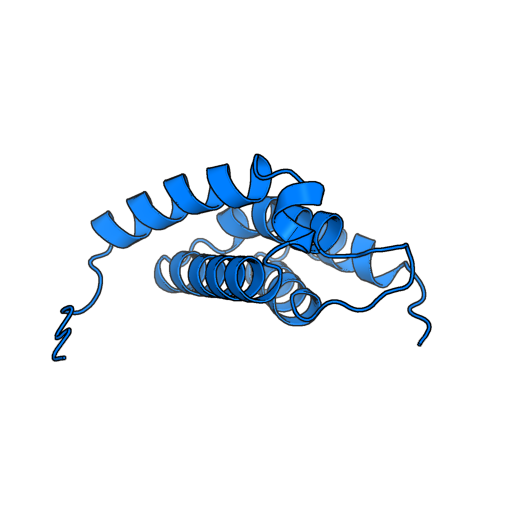A 1
ATOM 691 C C . CYS A 1 88 ? -1.872 -8.381 7.541 1.00 98.31 88 CYS A C 1
ATOM 693 O O . CYS A 1 88 ? -2.883 -9.015 7.843 1.00 98.31 88 CYS A O 1
ATOM 695 N N . LEU A 1 89 ? -0.922 -8.081 8.432 1.00 98.31 89 LEU A N 1
ATOM 696 C CA . LEU A 1 89 ? -1.006 -8.452 9.847 1.00 98.31 89 LEU A CA 1
ATOM 697 C C . LEU A 1 89 ? -2.218 -7.803 10.526 1.00 98.31 89 LEU A C 1
ATOM 699 O O . LEU A 1 89 ? -3.015 -8.498 11.158 1.00 98.31 89 LEU A O 1
ATOM 703 N N . LEU A 1 90 ? -2.399 -6.492 10.343 1.00 98.25 90 LEU A N 1
ATOM 704 C CA . LEU A 1 90 ? -3.517 -5.740 10.925 1.00 98.25 90 LEU A CA 1
ATOM 705 C C . LEU A 1 90 ? -4.876 -6.177 10.359 1.00 98.25 90 LEU A C 1
ATOM 707 O O . LEU A 1 90 ? -5.861 -6.244 11.091 1.00 98.25 90 LEU A O 1
ATOM 711 N N . ALA A 1 91 ? -4.933 -6.526 9.072 1.00 98.19 91 ALA A N 1
ATOM 712 C CA . ALA A 1 91 ? -6.127 -7.059 8.419 1.00 98.19 91 ALA A CA 1
ATOM 713 C C . ALA A 1 91 ? -6.347 -8.567 8.655 1.00 98.19 91 ALA A C 1
ATOM 715 O O . ALA A 1 91 ? -7.313 -9.121 8.131 1.00 98.19 91 ALA A O 1
ATOM 716 N N . LYS A 1 92 ? -5.455 -9.251 9.389 1.00 98.06 92 LYS A N 1
ATOM 717 C CA . LYS A 1 92 ? -5.444 -10.718 9.571 1.00 98.06 92 LYS A CA 1
ATOM 718 C C . LYS A 1 92 ? -5.429 -11.508 8.247 1.00 98.06 92 LYS A C 1
ATOM 720 O O . LYS A 1 92 ? -5.924 -12.630 8.163 1.00 98.06 92 LYS A O 1
ATOM 725 N N . CYS A 1 93 ? -4.836 -10.934 7.201 1.00 97.50 93 CYS A N 1
ATOM 726 C CA . CYS A 1 93 ? -4.715 -11.502 5.856 1.00 97.50 93 CYS A CA 1
ATOM 727 C C . CYS A 1 93 ? -3.380 -12.233 5.661 1.00 97.50 93 CYS A C 1
ATOM 729 O O . CYS A 1 93 ? -2.620 -11.936 4.739 1.00 97.50 93 CYS A O 1
ATOM 731 N N . TYR A 1 94 ? -3.082 -13.195 6.535 1.00 96.62 94 TYR A N 1
ATOM 732 C CA . TYR A 1 94 ? -1.765 -13.843 6.580 1.00 96.62 94 TYR A CA 1
ATOM 733 C C . TYR A 1 94 ? -1.413 -14.598 5.300 1.00 96.62 94 TYR A C 1
ATOM 735 O O . TYR A 1 94 ? -0.274 -14.532 4.866 1.00 96.62 94 TYR A O 1
ATOM 743 N N . LYS A 1 95 ? -2.388 -15.251 4.653 1.00 96.31 95 LYS A N 1
ATOM 744 C CA . LYS A 1 95 ? -2.168 -15.956 3.377 1.00 96.31 95 LYS A CA 1
ATOM 745 C C . LYS A 1 95 ? -1.713 -15.005 2.269 1.00 96.31 95 LYS A C 1
ATOM 747 O O . LYS A 1 95 ? -0.808 -15.322 1.510 1.00 96.31 95 LYS A O 1
ATOM 752 N N . THR A 1 96 ? -2.315 -13.820 2.209 1.00 95.88 96 THR A N 1
ATOM 753 C CA . THR A 1 96 ? -1.948 -12.789 1.234 1.00 95.88 96 THR A CA 1
ATOM 754 C C . THR A 1 96 ? -0.561 -12.226 1.528 1.00 95.88 96 THR A C 1
ATOM 756 O O . THR A 1 96 ? 0.227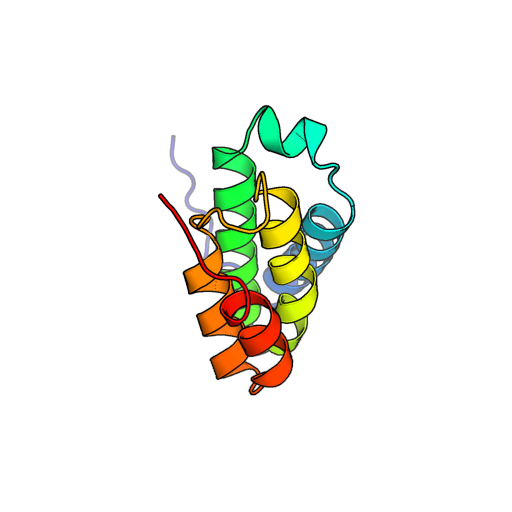 -12.054 0.605 1.00 95.88 96 THR A O 1
ATOM 759 N N . GLY A 1 97 ? -0.233 -12.005 2.804 1.00 95.12 97 GLY A N 1
ATOM 760 C CA . GLY A 1 97 ? 1.120 -11.624 3.215 1.00 95.12 97 GLY A CA 1
ATOM 761 C C . GLY A 1 97 ? 2.160 -12.701 2.893 1.00 95.12 97 GLY A C 1
ATOM 762 O O . GLY A 1 97 ? 3.226 -12.380 2.389 1.00 95.12 97 GLY A O 1
ATOM 763 N N . LEU A 1 98 ? 1.833 -13.975 3.118 1.00 94.62 98 LEU A N 1
ATOM 764 C CA . LEU A 1 98 ? 2.731 -15.099 2.854 1.00 94.62 98 LEU A CA 1
ATOM 765 C C . LEU A 1 98 ? 3.087 -15.216 1.368 1.00 94.62 98 LEU A C 1
ATOM 767 O O . LEU A 1 98 ? 4.251 -15.414 1.058 1.00 94.62 98 LEU A O 1
ATOM 771 N N . SER A 1 99 ? 2.135 -14.975 0.458 1.00 91.81 99 SER A N 1
ATOM 772 C CA . SER A 1 99 ? 2.368 -15.078 -0.995 1.00 91.81 99 SER A CA 1
ATOM 773 C C . SER A 1 99 ? 3.471 -14.175 -1.564 1.00 91.81 99 SER A C 1
ATOM 775 O O . SER A 1 99 ? 3.865 -14.365 -2.707 1.00 91.81 99 SER A O 1
ATOM 777 N N . ILE A 1 100 ? 3.942 -13.173 -0.810 1.00 89.88 100 ILE A N 1
ATOM 778 C CA . ILE A 1 100 ? 5.082 -12.333 -1.213 1.00 89.88 100 ILE A CA 1
ATOM 779 C C . ILE A 1 100 ? 6.369 -12.645 -0.448 1.00 89.88 100 ILE A C 1
ATOM 781 O O . ILE A 1 100 ? 7.426 -12.146 -0.809 1.00 89.88 100 ILE A O 1
ATOM 785 N N . LEU A 1 101 ? 6.261 -13.424 0.628 1.00 90.00 101 LEU A N 1
ATOM 786 C CA . LEU A 1 101 ? 7.382 -13.921 1.425 1.00 90.00 101 LEU A CA 1
ATOM 787 C C . LEU A 1 101 ? 7.868 -15.292 0.943 1.00 90.00 101 LEU A C 1
ATOM 789 O O . LEU A 1 101 ? 8.929 -15.730 1.365 1.00 90.00 101 LEU A O 1
ATOM 793 N N . GLU A 1 102 ? 7.072 -15.979 0.122 1.00 89.25 102 GLU A N 1
ATOM 794 C CA . GLU A 1 102 ? 7.442 -17.249 -0.514 1.00 89.25 102 GLU A CA 1
ATOM 795 C C . GLU A 1 102 ? 8.493 -17.070 -1.616 1.00 89.25 102 GLU A C 1
ATOM 797 O O . GLU A 1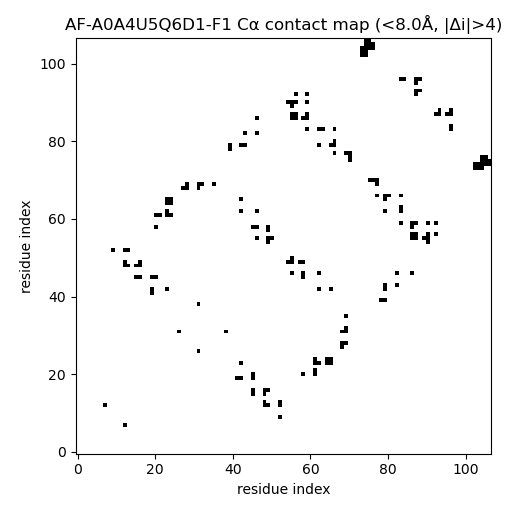 102 ? 9.205 -18.022 -1.925 1.00 89.25 102 GLU A O 1
ATOM 802 N N . ASP A 1 103 ? 8.595 -15.872 -2.196 1.00 86.44 103 ASP A N 1
ATOM 803 C CA . ASP A 1 103 ? 9.666 -15.549 -3.131 1.00 86.44 103 ASP A CA 1
ATOM 804 C C . ASP A 1 103 ? 10.963 -15.309 -2.346 1.00 86.44 103 ASP A C 1
ATOM 806 O O . ASP A 1 103 ? 11.023 -14.410 -1.499 1.00 86.44 103 ASP A O 1
ATOM 810 N N . ASP A 1 104 ? 12.012 -16.069 -2.661 1.00 85.50 104 ASP A N 1
ATOM 811 C CA . ASP A 1 104 ? 13.354 -15.759 -2.178 1.00 85.50 104 ASP A CA 1
ATOM 812 C C . ASP A 1 104 ? 13.792 -14.404 -2.742 1.00 85.50 104 ASP A C 1
ATOM 814 O O . ASP A 1 104 ? 13.670 -14.120 -3.937 1.00 85.50 104 ASP A O 1
ATOM 818 N N . ILE A 1 105 ? 14.292 -13.549 -1.857 1.00 83.56 105 ILE A N 1
ATOM 819 C CA . ILE A 1 105 ? 14.804 -12.232 -2.212 1.00 83.56 105 ILE A CA 1
ATOM 820 C C . ILE A 1 105 ? 16.320 -12.336 -2.314 1.00 83.56 105 ILE A C 1
ATOM 822 O O . ILE A 1 105 ? 16.980 -12.756 -1.362 1.00 83.56 105 ILE A O 1
ATOM 826 N N . PHE A 1 106 ? 16.854 -11.919 -3.456 1.00 78.19 106 PHE A N 1
ATOM 827 C CA . PHE A 1 106 ? 18.288 -11.833 -3.712 1.00 78.19 106 PHE A CA 1
ATOM 828 C C . PHE A 1 106 ? 18.677 -10.360 -3.903 1.00 78.19 106 PHE A C 1
ATOM 830 O O . PHE A 1 106 ? 17.830 -9.542 -4.272 1.00 78.19 106 PHE A O 1
ATOM 837 N N . ASP A 1 107 ? 19.932 -10.025 -3.587 1.00 58.47 107 ASP A N 1
ATOM 838 C CA . ASP A 1 107 ? 20.468 -8.653 -3.664 1.00 58.47 107 ASP A CA 1
ATOM 839 C C . ASP A 1 107 ? 20.304 -8.011 -5.058 1.00 58.47 107 ASP A C 1
ATOM 841 O O . ASP A 1 107 ? 20.679 -8.653 -6.069 1.00 58.47 107 ASP A O 1
#

Secondary structure (DSSP, 8-state):
-----PPPPHHHHHHHHHHHHHHHHHS-HHHHHHTHHHHHHHHHHHHHHHHHTT-THHHHHHHHHHHHHH-SSTT---TTHHHHHHHHHHTT-HHHHHHHHSSPP--